Protein AF-A0A1Y3BLY0-F1 (afdb_monomer_lite)

Secondary structure (DSSP, 8-state):
--PPPPHHHHHHHHHHH-PPEEEEEE---TTS-HHHHHHHHHHHHHHTT---EEEE--TT----SS-EEEEGGGT--HHHHHH-TTT---HHHHHHHHHHHHHHTHHHHHHHHTT-SS-EEEEE--S-HHHHHGGGHHHHHHHHHHHTTEEEE-

Foldseek 3Di:
DDPDDDPVRVVVVVVVPQAFAAEEEQAAAPPPCSLVVVLVVCVVCVVVVHDAAEAEPALPDDDGNDDHLYYLCVVPHLVVQCPPPVNVDDSVRSRLVSLVSCVVPVVVVDVSVDDDGHYHYYYRHHNHPCNVPPPCSVVVVQVVVVVVRYDYDD

Structure (mmCIF, N/CA/C/O backbone):
data_AF-A0A1Y3BLY0-F1
#
_entry.id   AF-A0A1Y3BLY0-F1
#
loop_
_atom_site.group_PDB
_atom_site.id
_atom_site.type_symbol
_atom_site.label_atom_id
_atom_site.label_alt_id
_atom_site.label_comp_id
_atom_site.label_asym_id
_atom_site.label_entity_id
_atom_site.label_seq_id
_atom_site.pdbx_PDB_ins_code
_atom_site.Cartn_x
_atom_site.Cartn_y
_atom_site.Cartn_z
_atom_site.occupancy
_atom_site.B_iso_or_equiv
_atom_site.auth_seq_id
_atom_site.auth_comp_id
_atom_site.auth_asym_id
_atom_site.auth_atom_id
_atom_site.pdbx_PDB_model_num
ATOM 1 N N . MET A 1 1 ? -37.089 -17.709 31.292 1.00 43.66 1 MET A N 1
ATOM 2 C CA . MET A 1 1 ? -36.853 -18.448 30.035 1.00 43.66 1 MET A CA 1
ATOM 3 C C . MET A 1 1 ? -36.429 -17.434 28.987 1.00 43.66 1 MET A C 1
ATOM 5 O O . MET A 1 1 ? -37.283 -16.790 28.397 1.00 43.66 1 MET A O 1
ATOM 9 N N . THR A 1 2 ? -35.130 -17.185 28.841 1.00 49.84 2 THR A N 1
ATOM 10 C CA . THR A 1 2 ? -34.603 -16.325 27.773 1.00 49.84 2 THR A CA 1
ATOM 11 C C . THR A 1 2 ? -34.567 -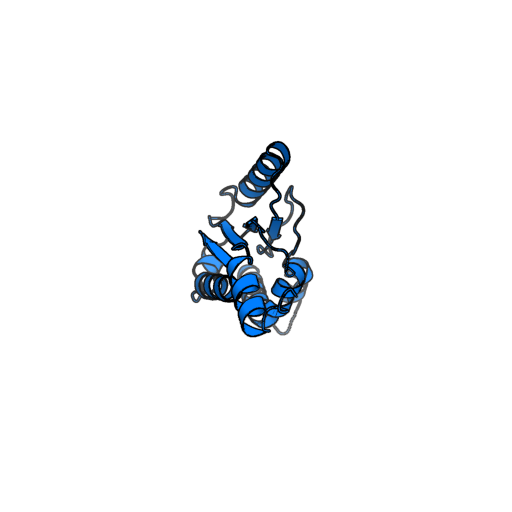17.157 26.497 1.00 49.84 2 THR A C 1
ATOM 13 O O . THR A 1 2 ? -33.847 -18.150 26.428 1.00 49.84 2 THR A O 1
ATOM 16 N N . SER A 1 3 ? -35.406 -16.817 25.519 1.00 67.06 3 SER A N 1
ATOM 17 C CA . SER A 1 3 ? -35.373 -17.458 24.205 1.00 67.06 3 SER A CA 1
ATOM 18 C C . SER A 1 3 ? -34.007 -17.207 23.578 1.00 67.06 3 SER A C 1
ATOM 20 O O . SER A 1 3 ? -33.609 -16.051 23.432 1.00 67.06 3 SER A O 1
ATOM 22 N N . ILE A 1 4 ? -33.294 -18.279 23.232 1.00 67.06 4 ILE A N 1
ATOM 23 C CA . ILE A 1 4 ? -32.038 -18.192 22.488 1.00 67.06 4 ILE A CA 1
ATOM 24 C C . ILE A 1 4 ? -32.348 -17.450 21.179 1.00 67.06 4 ILE A C 1
ATOM 26 O O . ILE A 1 4 ? -33.265 -17.870 20.464 1.00 67.06 4 ILE A O 1
ATOM 30 N N . PRO A 1 5 ? -31.666 -16.331 20.882 1.00 69.00 5 PRO A N 1
ATOM 31 C CA . PRO A 1 5 ? -31.905 -15.601 19.651 1.00 69.00 5 PRO A CA 1
ATOM 32 C C . PRO A 1 5 ? -31.649 -16.508 18.445 1.00 69.00 5 PRO A C 1
ATOM 34 O O . PRO A 1 5 ? -30.677 -17.258 18.391 1.00 69.00 5 PRO A O 1
ATOM 37 N N . ASN A 1 6 ? -32.572 -16.451 17.491 1.00 83.06 6 ASN A N 1
ATOM 38 C CA . ASN A 1 6 ? 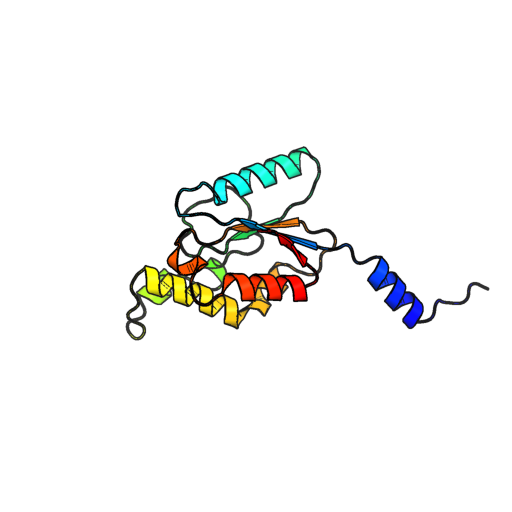-32.496 -17.168 16.228 1.00 83.06 6 ASN A CA 1
ATOM 39 C C . ASN A 1 6 ? -31.190 -16.799 15.490 1.00 83.06 6 ASN A C 1
ATOM 41 O O . ASN A 1 6 ? -30.753 -15.651 15.545 1.00 83.06 6 ASN A O 1
ATOM 45 N N . VAL A 1 7 ? -30.603 -17.757 14.767 1.00 77.44 7 VAL A N 1
ATOM 46 C CA . VAL A 1 7 ? -29.429 -17.594 13.892 1.00 77.44 7 VAL A CA 1
ATOM 47 C C . VAL A 1 7 ? -29.504 -16.331 13.018 1.00 77.44 7 VAL A C 1
ATOM 49 O O . VAL A 1 7 ? -28.524 -15.602 12.928 1.00 77.44 7 VAL A O 1
ATOM 52 N N . TYR A 1 8 ? -30.670 -15.996 12.453 1.00 75.69 8 TYR A N 1
ATOM 53 C CA . TYR A 1 8 ? -30.869 -14.765 11.674 1.00 75.69 8 TYR A CA 1
ATOM 54 C C . TYR A 1 8 ? -30.756 -13.494 12.525 1.00 75.69 8 TYR A C 1
ATOM 56 O O . TYR A 1 8 ? -30.210 -12.492 12.074 1.00 75.69 8 TYR A O 1
ATOM 64 N N . THR A 1 9 ? -31.241 -13.525 13.767 1.00 76.88 9 THR A N 1
ATOM 65 C CA . THR A 1 9 ? -31.107 -12.411 14.716 1.00 76.88 9 THR A CA 1
ATOM 66 C C . THR A 1 9 ? -29.654 -12.235 15.143 1.00 76.88 9 THR A C 1
ATOM 68 O O . THR A 1 9 ? -29.191 -11.102 15.221 1.00 76.88 9 THR A O 1
ATOM 71 N N . LEU A 1 10 ? -28.918 -13.333 15.351 1.00 72.94 10 LEU A N 1
ATOM 72 C CA . LEU A 1 10 ? -27.474 -13.286 15.589 1.00 72.94 10 LEU A CA 1
ATOM 73 C C . LEU A 1 10 ? -26.723 -12.722 14.378 1.00 72.94 10 LEU A C 1
ATOM 75 O O . LEU A 1 10 ? -25.894 -11.844 14.556 1.00 72.94 10 LEU A O 1
ATOM 79 N N . GLN A 1 11 ? -27.041 -13.171 13.161 1.00 68.56 11 GLN A N 1
ATOM 80 C CA . GLN A 1 11 ? -26.422 -12.687 11.922 1.00 68.56 11 GLN A CA 1
ATOM 81 C C . GLN A 1 11 ? -26.640 -11.180 11.728 1.00 68.56 11 GLN A C 1
ATOM 83 O O . GLN A 1 11 ? -25.710 -10.458 11.382 1.00 68.56 11 GLN A O 1
ATOM 88 N N . ILE A 1 12 ? -27.863 -10.698 11.976 1.00 68.69 12 ILE A N 1
ATOM 89 C CA . ILE A 1 12 ? -28.208 -9.274 11.889 1.00 68.69 12 ILE A CA 1
ATOM 90 C C . ILE A 1 12 ? -27.500 -8.478 12.990 1.00 68.69 12 ILE A C 1
ATOM 92 O O . ILE A 1 12 ? -26.991 -7.401 12.705 1.00 68.69 12 ILE A O 1
ATOM 96 N N . LEU A 1 13 ? -27.421 -8.996 14.223 1.00 66.44 13 LEU A N 1
ATOM 97 C CA . LEU A 1 13 ? -26.635 -8.354 15.279 1.00 66.44 13 LEU A CA 1
ATOM 98 C C . LEU A 1 13 ? -25.152 -8.290 14.905 1.00 66.44 13 LEU A C 1
ATOM 100 O O . LEU A 1 13 ? -24.564 -7.228 15.024 1.00 66.44 13 LEU A O 1
ATOM 104 N N . ILE A 1 14 ? -24.562 -9.379 14.411 1.00 65.75 14 ILE A N 1
ATOM 105 C CA . ILE A 1 14 ? -23.164 -9.403 13.962 1.00 65.75 14 ILE A CA 1
ATOM 106 C C . ILE A 1 14 ? -22.956 -8.340 12.877 1.00 65.75 14 ILE A C 1
ATOM 108 O O . ILE A 1 14 ? -22.098 -7.487 13.037 1.00 65.75 14 ILE A O 1
ATOM 112 N N . LEU A 1 15 ? -23.809 -8.282 11.850 1.00 63.28 15 LEU A N 1
ATOM 113 C CA . LEU A 1 15 ? -23.751 -7.239 10.813 1.00 63.28 15 LEU A CA 1
ATOM 114 C C . LEU A 1 15 ? -23.916 -5.806 11.356 1.00 63.28 15 LEU A C 1
ATOM 116 O O . LEU A 1 15 ? -23.361 -4.878 10.778 1.00 63.28 15 LEU A O 1
ATOM 120 N N . LEU A 1 16 ? -24.669 -5.614 12.445 1.00 62.41 16 LEU A N 1
ATOM 121 C CA . LEU A 1 16 ? -24.826 -4.322 13.126 1.00 62.41 16 LEU A CA 1
ATOM 122 C C . LEU A 1 16 ? -23.628 -3.958 14.021 1.00 62.41 16 LEU A C 1
ATOM 124 O O . LEU A 1 16 ? -23.455 -2.780 14.328 1.00 62.41 16 LEU A O 1
ATOM 128 N N . PHE A 1 17 ? -22.838 -4.946 14.451 1.00 63.19 17 PHE A N 1
ATOM 129 C CA . PHE A 1 17 ? -21.661 -4.773 15.306 1.00 63.19 17 PHE A CA 1
ATOM 130 C C . PHE A 1 17 ? -20.333 -4.782 14.540 1.00 63.19 17 PHE A C 1
ATOM 132 O O . PHE A 1 17 ? -19.359 -4.293 15.104 1.00 63.19 17 PHE A O 1
ATOM 139 N N . ILE A 1 18 ? -20.290 -5.248 13.279 1.00 66.19 18 ILE A N 1
ATOM 140 C CA . ILE A 1 18 ? -19.091 -5.136 12.433 1.00 66.19 18 ILE A CA 1
ATOM 141 C C . ILE A 1 18 ? -18.762 -3.653 12.272 1.00 66.19 18 ILE A C 1
ATOM 143 O O . ILE A 1 18 ? -19.419 -2.913 11.528 1.00 66.19 18 ILE A O 1
ATOM 147 N N . MET A 1 19 ? -17.729 -3.213 12.983 1.00 71.06 19 MET A N 1
ATOM 148 C CA . MET A 1 19 ? -17.237 -1.853 12.854 1.00 71.06 19 MET A CA 1
ATOM 149 C C . MET A 1 19 ? -16.588 -1.685 11.475 1.00 71.06 19 MET A C 1
ATOM 151 O O . MET A 1 19 ? -15.809 -2.542 11.048 1.00 71.06 19 MET A O 1
ATOM 155 N N . PRO A 1 20 ? -16.919 -0.608 10.742 1.00 75.12 20 PRO A N 1
ATOM 156 C CA . PRO A 1 20 ? -16.352 -0.378 9.424 1.00 75.12 20 PRO A CA 1
ATOM 157 C C . PRO A 1 20 ? -14.843 -0.172 9.540 1.00 75.12 20 PRO A C 1
ATOM 159 O O . PRO A 1 20 ? -14.386 0.614 10.367 1.00 75.12 20 PRO A O 1
ATOM 162 N N . ARG A 1 21 ? -14.084 -0.842 8.674 1.00 89.88 21 ARG A N 1
ATOM 163 C CA . ARG A 1 21 ? -12.641 -0.618 8.541 1.00 89.88 21 ARG A CA 1
ATOM 164 C C . ARG A 1 21 ? -12.420 0.612 7.661 1.00 89.88 21 ARG A C 1
ATOM 166 O O . ARG A 1 21 ? -13.232 0.893 6.778 1.00 89.88 21 ARG A O 1
ATOM 173 N N . TYR A 1 22 ? -11.342 1.353 7.869 1.00 94.62 22 TYR A N 1
ATOM 174 C CA . TYR A 1 22 ? -10.997 2.530 7.071 1.00 94.62 22 TYR A CA 1
ATOM 175 C C . TYR A 1 22 ? -9.678 2.304 6.349 1.00 94.62 22 TYR A C 1
ATOM 177 O O . TYR A 1 22 ? -8.706 1.842 6.940 1.00 94.62 22 TYR A O 1
ATOM 185 N N . ALA A 1 23 ? -9.653 2.623 5.060 1.00 95.94 23 ALA A N 1
ATOM 186 C CA . ALA A 1 23 ? -8.458 2.549 4.235 1.00 95.94 23 ALA A CA 1
ATOM 187 C C . ALA A 1 23 ? -8.155 3.936 3.680 1.00 95.94 23 ALA A C 1
ATOM 189 O O . ALA A 1 23 ? -9.020 4.547 3.054 1.00 95.94 23 ALA A O 1
ATOM 190 N N . GLN A 1 24 ? -6.936 4.422 3.879 1.00 96.88 24 GLN A N 1
ATOM 191 C CA . GLN A 1 24 ? -6.458 5.655 3.264 1.00 96.88 24 GLN A CA 1
ATOM 192 C C . GLN A 1 24 ? -5.342 5.326 2.276 1.00 96.88 24 GLN A C 1
ATOM 194 O O . GLN A 1 24 ? -4.265 4.875 2.668 1.00 96.88 24 GLN A O 1
ATOM 199 N N . LEU A 1 25 ? -5.603 5.568 0.994 1.00 95.31 25 LEU A N 1
ATOM 200 C CA . LEU A 1 25 ? -4.619 5.439 -0.073 1.00 95.31 25 LEU A CA 1
ATOM 201 C C . LEU A 1 25 ? -3.800 6.727 -0.138 1.00 95.31 25 LEU A C 1
ATOM 203 O O . LEU A 1 25 ? -4.267 7.736 -0.653 1.00 95.31 25 LEU A O 1
ATOM 207 N N . VAL A 1 26 ? -2.577 6.709 0.386 1.00 94.88 26 VAL A N 1
ATOM 208 C CA . VAL A 1 26 ? -1.718 7.897 0.393 1.00 94.88 26 VAL A CA 1
ATOM 209 C C . VAL A 1 26 ? -1.059 8.026 -0.974 1.00 94.88 26 VAL A C 1
ATOM 211 O O . VAL A 1 26 ? -0.119 7.296 -1.288 1.00 94.88 26 VAL A O 1
ATOM 214 N N . VAL A 1 27 ? -1.558 8.951 -1.793 1.00 91.25 27 VAL A N 1
ATOM 215 C CA . VAL A 1 27 ? -1.104 9.170 -3.176 1.00 91.25 27 VAL A CA 1
ATOM 216 C C . VAL A 1 27 ? -0.310 10.466 -3.332 1.00 91.25 27 VAL A C 1
ATOM 218 O O . VAL A 1 27 ? -0.554 11.467 -2.661 1.00 91.25 27 VAL A O 1
ATOM 221 N N . GLY A 1 28 ? 0.657 10.460 -4.247 1.00 89.81 28 GLY A N 1
ATOM 222 C CA . GLY A 1 28 ? 1.503 11.615 -4.540 1.00 89.81 28 GLY A CA 1
ATOM 223 C C . GLY A 1 28 ? 2.782 11.223 -5.284 1.00 89.81 28 GLY A C 1
ATOM 224 O O . GLY A 1 28 ? 3.220 10.073 -5.182 1.00 89.81 28 GLY A O 1
ATOM 225 N N . PRO A 1 29 ? 3.402 12.155 -6.030 1.00 90.19 29 PRO A N 1
ATOM 226 C CA . PRO A 1 29 ? 4.591 11.854 -6.822 1.00 90.19 29 PRO A CA 1
ATOM 227 C C . PRO A 1 29 ? 5.781 11.413 -5.953 1.00 90.19 29 PRO A C 1
ATOM 229 O O . PRO A 1 29 ? 5.801 11.588 -4.729 1.00 90.19 29 PRO A O 1
ATOM 232 N N . ALA A 1 30 ? 6.800 10.827 -6.578 1.00 88.56 30 ALA A N 1
ATOM 233 C CA . ALA A 1 30 ? 8.056 10.499 -5.913 1.00 88.56 30 ALA A CA 1
ATOM 234 C C . ALA A 1 30 ? 8.629 11.739 -5.197 1.00 88.56 30 ALA A C 1
ATOM 236 O O . ALA A 1 30 ? 8.598 12.853 -5.718 1.00 88.56 30 ALA A O 1
ATOM 237 N N . GLY A 1 31 ? 9.098 11.554 -3.961 1.00 89.56 31 GLY A N 1
ATOM 238 C CA . GLY A 1 31 ? 9.615 12.649 -3.132 1.00 89.56 31 GLY A CA 1
ATOM 239 C C . GLY A 1 31 ? 8.560 13.562 -2.488 1.00 89.56 31 GLY A C 1
ATOM 240 O O . GLY A 1 31 ? 8.935 14.453 -1.733 1.00 89.56 31 GLY A O 1
ATOM 241 N N . SER A 1 32 ? 7.254 13.339 -2.692 1.00 93.19 32 SER A N 1
ATOM 242 C CA . SER A 1 32 ? 6.202 14.164 -2.066 1.00 93.19 32 SER A CA 1
ATOM 243 C C . SER A 1 32 ? 6.016 13.933 -0.559 1.00 93.19 32 SER A C 1
ATOM 245 O O . SER A 1 32 ? 5.226 14.632 0.070 1.00 93.19 32 SER A O 1
ATOM 247 N N . GLY A 1 33 ? 6.706 12.943 0.020 1.00 94.06 33 GLY A N 1
ATOM 248 C CA . GLY A 1 33 ? 6.675 12.655 1.457 1.00 94.06 33 GLY A CA 1
ATOM 249 C C . GLY A 1 33 ? 5.582 11.687 1.922 1.00 94.06 33 GLY A C 1
ATOM 250 O O . GLY A 1 33 ? 5.228 11.733 3.094 1.00 94.06 33 GLY A O 1
ATOM 251 N N . LYS A 1 34 ? 5.059 10.805 1.056 1.00 95.12 34 LYS A N 1
ATOM 252 C CA . LYS A 1 34 ? 4.028 9.800 1.409 1.00 95.12 34 LYS A CA 1
ATOM 253 C C . LYS A 1 34 ? 4.416 8.938 2.619 1.00 95.12 34 LYS A C 1
ATOM 255 O O . LYS A 1 34 ? 3.735 8.969 3.640 1.00 95.12 34 LYS A O 1
ATOM 260 N N . SER A 1 35 ? 5.566 8.270 2.553 1.00 95.88 35 SER A N 1
ATOM 261 C CA . SER A 1 35 ? 6.080 7.426 3.639 1.00 95.88 35 SER A CA 1
ATOM 262 C C . SER A 1 35 ? 6.340 8.221 4.925 1.00 95.88 35 SER A C 1
ATOM 264 O O . SER A 1 35 ? 6.081 7.744 6.030 1.00 95.88 35 SER A O 1
ATOM 266 N N . THR A 1 36 ? 6.796 9.473 4.794 1.00 96.19 36 THR A N 1
ATOM 267 C CA . THR A 1 36 ? 6.976 10.400 5.925 1.00 96.19 36 THR A CA 1
ATOM 268 C C . THR A 1 36 ? 5.641 10.771 6.568 1.00 96.19 36 THR A C 1
ATOM 270 O O . THR A 1 36 ? 5.535 10.786 7.793 1.00 96.19 36 THR A O 1
ATOM 273 N N . PHE A 1 37 ? 4.613 11.040 5.760 1.00 97.00 37 PHE A N 1
ATOM 274 C CA . PHE A 1 37 ? 3.256 11.298 6.234 1.00 97.00 37 PHE A CA 1
ATOM 275 C C . PHE A 1 37 ? 2.709 10.096 7.006 1.00 97.00 37 PHE A C 1
ATOM 277 O O . PHE A 1 37 ? 2.209 10.270 8.114 1.00 97.00 37 PHE A O 1
ATOM 284 N N . ILE A 1 38 ? 2.869 8.882 6.472 1.00 97.31 38 ILE A N 1
ATOM 285 C CA . ILE A 1 38 ? 2.419 7.650 7.133 1.00 97.31 38 ILE A CA 1
ATOM 286 C C . ILE A 1 38 ? 3.119 7.463 8.479 1.00 97.31 38 ILE A C 1
ATOM 288 O O . ILE A 1 38 ? 2.446 7.262 9.490 1.00 97.31 38 ILE A O 1
ATOM 292 N N . SER A 1 39 ? 4.446 7.611 8.518 1.00 96.81 39 SER A N 1
ATOM 293 C CA . SER A 1 39 ? 5.226 7.538 9.760 1.00 96.81 39 SER A CA 1
ATOM 294 C C . SER A 1 39 ? 4.718 8.539 10.808 1.00 96.81 39 SER A C 1
ATOM 296 O O . SER A 1 39 ? 4.407 8.156 11.937 1.00 96.81 39 SER A O 1
ATOM 298 N N . ALA A 1 40 ? 4.522 9.805 10.421 1.00 97.19 40 ALA A N 1
ATOM 299 C CA . ALA A 1 40 ? 4.017 10.843 11.318 1.00 97.19 40 ALA A CA 1
ATOM 300 C C . ALA A 1 40 ? 2.584 10.566 11.810 1.00 97.19 40 ALA A C 1
ATOM 302 O O . ALA A 1 40 ? 2.283 10.783 12.987 1.00 97.19 40 ALA A O 1
ATOM 303 N N . MET A 1 41 ? 1.706 10.066 10.935 1.00 96.75 41 MET A N 1
ATOM 304 C CA . MET A 1 41 ? 0.332 9.698 11.287 1.00 96.75 41 MET A CA 1
ATOM 305 C C . MET A 1 41 ? 0.288 8.544 12.283 1.00 96.75 41 MET A C 1
ATOM 307 O O . MET A 1 41 ? -0.457 8.616 13.260 1.00 96.75 41 MET A O 1
ATOM 311 N N . MET A 1 42 ? 1.120 7.520 12.090 1.00 95.12 42 MET A N 1
ATOM 312 C CA . MET A 1 42 ? 1.227 6.410 13.034 1.00 95.12 42 MET A CA 1
ATOM 313 C C . MET A 1 42 ? 1.725 6.873 14.403 1.00 95.12 42 MET A C 1
ATOM 315 O O . MET A 1 42 ? 1.102 6.549 15.413 1.00 95.12 42 MET A O 1
ATOM 319 N N . THR A 1 43 ? 2.781 7.695 14.454 1.00 95.75 43 THR A N 1
ATOM 320 C CA . THR A 1 43 ? 3.266 8.274 15.720 1.00 95.75 43 THR A CA 1
ATOM 321 C C . THR A 1 43 ? 2.182 9.104 16.412 1.00 95.75 43 THR A C 1
ATOM 323 O O . THR A 1 43 ? 2.001 9.021 17.628 1.00 95.75 43 THR A O 1
ATOM 326 N N . HIS A 1 44 ? 1.427 9.899 15.651 1.00 96.25 44 HIS A N 1
ATOM 327 C CA . HIS A 1 44 ? 0.325 10.687 16.196 1.00 96.25 44 HIS A CA 1
ATOM 328 C C . HIS A 1 44 ? -0.804 9.809 16.757 1.00 96.25 44 HIS A C 1
ATOM 330 O O . HIS A 1 44 ? -1.356 10.111 17.821 1.00 96.25 44 HIS A O 1
ATOM 336 N N . ALA A 1 45 ? -1.151 8.727 16.061 1.00 93.75 45 ALA A N 1
ATOM 337 C CA . ALA A 1 45 ? -2.172 7.788 16.503 1.00 93.75 45 ALA A CA 1
ATOM 338 C C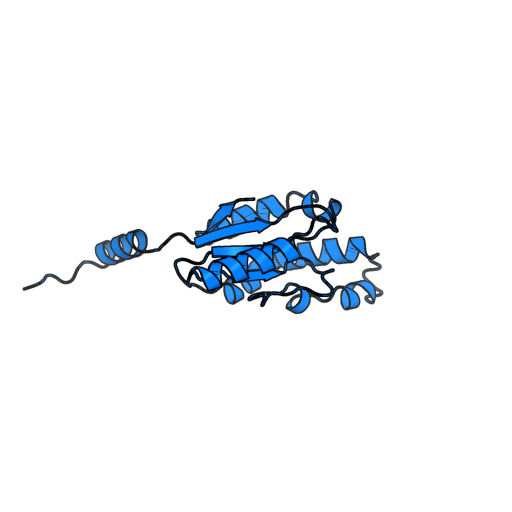 . ALA A 1 45 ? -1.760 7.061 17.781 1.00 93.75 45 ALA A C 1
ATOM 340 O O . ALA A 1 45 ? -2.542 7.041 18.732 1.00 93.75 45 ALA A O 1
ATOM 341 N N . GLU A 1 46 ? -0.516 6.587 17.851 1.00 93.00 46 GLU A N 1
ATOM 342 C CA . GLU A 1 46 ? 0.045 5.964 19.050 1.00 93.00 46 GLU A CA 1
ATOM 343 C C . GLU A 1 46 ? -0.011 6.921 20.249 1.00 93.00 46 GLU A C 1
ATOM 345 O O . GLU A 1 46 ? -0.561 6.578 21.300 1.00 93.00 46 GLU A O 1
ATOM 350 N N . ALA A 1 47 ? 0.442 8.169 20.074 1.00 96.06 47 ALA A N 1
ATOM 351 C CA . ALA A 1 47 ? 0.351 9.206 21.106 1.00 96.06 47 ALA A CA 1
ATOM 352 C C . ALA A 1 47 ? -1.103 9.497 21.535 1.00 96.06 47 ALA A C 1
ATOM 354 O O . ALA A 1 47 ? -1.364 9.842 22.690 1.00 96.06 47 ALA A O 1
ATOM 355 N N . SER A 1 48 ? -2.057 9.320 20.618 1.00 95.00 48 SER A N 1
ATOM 356 C CA . SER A 1 48 ? -3.497 9.484 20.851 1.00 95.00 48 SER A CA 1
ATOM 357 C C . SER A 1 48 ? -4.195 8.208 21.339 1.00 95.00 48 SER A C 1
ATOM 359 O O . SER A 1 48 ? -5.420 8.215 21.481 1.00 95.00 48 SER A O 1
ATOM 361 N N . LYS A 1 49 ? -3.450 7.123 21.601 1.00 92.38 49 LYS A N 1
ATOM 362 C CA . LYS A 1 49 ? -3.972 5.794 21.974 1.00 92.38 49 LYS A CA 1
ATOM 363 C C . LYS A 1 49 ? -4.959 5.220 20.950 1.00 92.38 49 LYS A C 1
ATOM 365 O O . LYS A 1 49 ? -5.946 4.585 21.321 1.00 92.38 49 LYS A O 1
ATOM 370 N N . ARG A 1 50 ? -4.705 5.474 19.668 1.00 90.31 50 ARG A N 1
ATOM 371 C CA . ARG A 1 50 ? -5.425 4.892 18.534 1.00 90.31 50 ARG A CA 1
ATOM 372 C C . ARG A 1 50 ? -4.506 3.932 17.800 1.00 90.31 50 ARG A C 1
ATOM 374 O O . ARG A 1 50 ? -3.337 4.240 17.583 1.00 90.31 50 ARG A O 1
ATOM 381 N N . THR A 1 51 ? -5.053 2.801 17.389 1.00 88.38 51 THR A N 1
ATOM 382 C CA . THR A 1 51 ? -4.327 1.843 16.561 1.00 88.38 51 THR A CA 1
ATOM 383 C C . THR A 1 51 ? -4.488 2.228 15.096 1.00 88.38 51 THR A C 1
ATOM 385 O O . THR A 1 51 ? -5.597 2.473 14.629 1.00 88.38 51 THR A O 1
ATOM 388 N N . MET A 1 52 ? -3.371 2.300 14.380 1.00 93.94 52 MET A N 1
ATOM 389 C CA . MET A 1 52 ? -3.336 2.410 12.926 1.00 93.94 52 MET A CA 1
ATOM 390 C C . MET A 1 52 ? -2.333 1.397 12.394 1.00 93.94 52 MET A C 1
ATOM 392 O O . MET A 1 52 ? -1.346 1.080 13.062 1.00 93.94 52 MET A O 1
ATOM 396 N N . TYR A 1 53 ? -2.568 0.939 11.175 1.00 95.31 53 TYR A N 1
ATOM 397 C CA . TYR A 1 53 ? -1.690 0.017 10.474 1.00 95.31 53 TYR A CA 1
ATOM 398 C C . TYR A 1 53 ? -1.169 0.664 9.200 1.00 95.31 53 TYR A C 1
ATOM 400 O O . TYR A 1 53 ? -1.842 1.507 8.610 1.00 95.31 53 TYR A O 1
ATOM 408 N N . ALA A 1 54 ? 0.018 0.254 8.766 1.00 96.44 54 ALA A N 1
ATOM 409 C CA . ALA A 1 54 ? 0.585 0.667 7.494 1.00 96.44 54 ALA A CA 1
ATOM 410 C C . ALA A 1 54 ? 0.794 -0.541 6.583 1.00 96.44 54 ALA A C 1
ATOM 412 O O . ALA A 1 54 ? 1.175 -1.618 7.039 1.00 96.44 54 ALA A O 1
ATOM 413 N N . VAL A 1 55 ? 0.571 -0.343 5.292 1.00 96.88 55 VAL A N 1
ATOM 414 C CA . VAL A 1 55 ? 0.872 -1.295 4.226 1.00 96.88 55 VAL A CA 1
ATOM 415 C C . VAL A 1 55 ? 1.775 -0.592 3.224 1.00 96.88 55 VAL A C 1
ATOM 417 O O . VAL A 1 55 ? 1.420 0.483 2.739 1.00 96.88 55 VAL A O 1
ATOM 420 N N . ASN A 1 56 ? 2.918 -1.196 2.902 1.00 96.31 56 ASN A N 1
ATOM 421 C CA . ASN A 1 56 ? 3.774 -0.724 1.820 1.00 96.31 56 ASN A CA 1
ATOM 422 C C . ASN A 1 56 ? 3.353 -1.388 0.504 1.00 96.31 56 ASN A C 1
ATOM 424 O O . ASN A 1 56 ? 3.475 -2.606 0.355 1.00 96.31 56 ASN A O 1
ATOM 428 N N . LEU A 1 57 ? 2.883 -0.583 -0.450 1.00 94.44 57 LEU A N 1
ATOM 429 C CA . LEU A 1 57 ? 2.611 -1.008 -1.824 1.00 94.44 57 LEU A CA 1
ATOM 430 C C . LEU A 1 57 ? 3.632 -0.455 -2.820 1.00 94.44 57 LEU A C 1
ATOM 432 O O . LEU A 1 57 ? 3.451 -0.680 -4.010 1.00 94.44 57 LEU A O 1
ATOM 436 N N . ASP A 1 58 ? 4.666 0.271 -2.382 1.00 92.31 58 ASP A N 1
ATOM 437 C CA . ASP A 1 58 ? 5.728 0.752 -3.266 1.00 92.31 58 ASP A CA 1
ATOM 438 C C . ASP A 1 58 ? 6.848 -0.300 -3.366 1.00 92.31 58 ASP A C 1
ATOM 440 O O . ASP A 1 58 ? 7.610 -0.491 -2.408 1.00 92.31 58 ASP A O 1
ATOM 444 N N . PRO A 1 59 ? 6.973 -1.002 -4.508 1.00 90.19 59 PRO A N 1
ATOM 445 C CA . PRO A 1 59 ? 8.002 -2.017 -4.681 1.00 90.19 59 PRO A CA 1
ATOM 446 C C . PRO A 1 59 ? 9.406 -1.409 -4.844 1.00 90.19 59 PRO A C 1
ATOM 448 O O . PRO A 1 59 ? 10.387 -2.123 -4.672 1.00 90.19 59 PRO A O 1
ATOM 451 N N . ALA A 1 60 ? 9.519 -0.100 -5.109 1.00 89.12 60 ALA A N 1
ATOM 452 C CA . ALA A 1 60 ? 10.789 0.630 -5.154 1.00 89.12 60 ALA A CA 1
ATOM 453 C C . ALA A 1 60 ? 11.154 1.300 -3.816 1.00 89.12 60 ALA A C 1
ATOM 455 O O . ALA A 1 60 ? 12.112 2.074 -3.755 1.00 89.12 60 ALA A O 1
ATOM 456 N N . ALA A 1 61 ? 10.395 1.060 -2.742 1.00 88.56 61 ALA A N 1
ATOM 457 C CA . ALA A 1 61 ? 10.709 1.633 -1.442 1.00 88.56 61 ALA A CA 1
ATOM 458 C C . ALA A 1 61 ? 12.054 1.099 -0.919 1.00 88.56 61 ALA A C 1
ATOM 460 O O . ALA A 1 61 ? 12.227 -0.107 -0.751 1.00 88.56 61 ALA A O 1
ATOM 461 N N . GLU A 1 62 ? 12.989 1.997 -0.601 1.00 81.00 62 GLU A N 1
ATOM 462 C CA . GLU A 1 62 ? 14.280 1.626 -0.005 1.00 81.00 62 GLU A CA 1
ATOM 463 C C . GLU A 1 62 ? 14.185 1.567 1.527 1.00 81.00 62 GLU A C 1
ATOM 465 O O . GLU A 1 62 ? 14.390 0.517 2.139 1.00 81.00 62 GLU A O 1
ATOM 470 N N . VAL A 1 63 ? 13.836 2.696 2.158 1.00 83.19 63 VAL A N 1
ATOM 471 C CA . VAL A 1 63 ? 13.790 2.854 3.620 1.00 83.19 63 VAL A CA 1
ATOM 472 C C . VAL A 1 63 ? 12.586 3.701 4.027 1.00 83.19 63 VAL A C 1
ATOM 474 O O . VAL A 1 63 ? 12.378 4.795 3.504 1.00 83.19 63 VAL A O 1
ATOM 477 N N . PHE A 1 64 ? 11.831 3.229 5.018 1.00 88.31 64 PHE A N 1
ATOM 478 C CA . PHE A 1 64 ? 10.759 3.984 5.664 1.00 88.31 64 PHE A CA 1
ATOM 479 C C . PHE A 1 64 ? 10.703 3.699 7.170 1.00 88.31 64 PHE A C 1
ATOM 481 O O . PHE A 1 64 ? 11.143 2.656 7.644 1.00 88.31 64 PHE A O 1
ATOM 488 N N . ASN A 1 65 ? 10.160 4.655 7.931 1.00 90.81 65 ASN A N 1
ATOM 489 C CA . ASN A 1 65 ? 10.154 4.642 9.398 1.00 90.81 65 ASN A CA 1
ATOM 490 C C . ASN A 1 65 ? 8.771 4.280 9.958 1.00 90.81 65 ASN A C 1
ATOM 492 O O . ASN A 1 65 ? 8.182 5.035 10.736 1.00 90.81 65 ASN A O 1
ATOM 496 N N . TYR A 1 66 ? 8.226 3.150 9.524 1.00 92.94 66 TYR A N 1
ATOM 497 C CA . TYR A 1 66 ? 6.994 2.577 10.061 1.00 92.94 66 TYR A CA 1
ATOM 498 C C . TYR A 1 66 ? 7.038 1.051 9.959 1.00 92.94 66 TYR A C 1
ATOM 500 O O . TYR A 1 66 ? 7.745 0.504 9.115 1.00 92.94 66 TYR A O 1
ATOM 508 N N . ASN A 1 67 ? 6.286 0.360 10.817 1.00 92.50 67 ASN A N 1
ATOM 509 C CA . ASN A 1 67 ? 6.148 -1.091 10.734 1.00 92.50 67 ASN A CA 1
ATOM 510 C C . ASN A 1 67 ? 4.982 -1.440 9.805 1.00 92.50 67 ASN A C 1
ATOM 512 O O . ASN A 1 67 ? 3.826 -1.177 10.144 1.00 92.50 67 ASN A O 1
ATOM 516 N N . ALA A 1 68 ? 5.291 -1.998 8.637 1.00 95.00 68 ALA A N 1
ATOM 517 C CA . ALA A 1 68 ? 4.279 -2.422 7.683 1.00 95.00 68 ALA A CA 1
ATOM 518 C C . ALA A 1 68 ? 3.719 -3.798 8.079 1.00 95.00 68 ALA A C 1
ATOM 520 O O . ALA A 1 68 ? 4.481 -4.728 8.326 1.00 9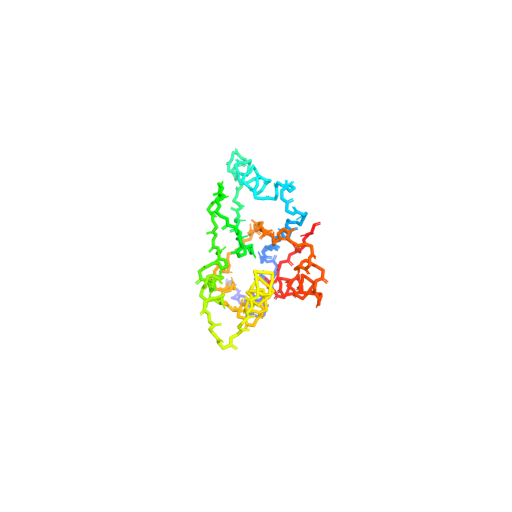5.00 68 ALA A O 1
ATOM 521 N N . ILE A 1 69 ? 2.392 -3.946 8.122 1.00 95.19 69 ILE A N 1
ATOM 522 C CA . ILE A 1 69 ? 1.750 -5.262 8.319 1.00 95.19 69 ILE A CA 1
ATOM 523 C C . ILE A 1 69 ? 1.769 -6.109 7.042 1.00 95.19 69 ILE A C 1
ATOM 525 O O . ILE A 1 69 ? 1.677 -7.333 7.101 1.00 95.19 69 ILE A O 1
ATOM 529 N N . ALA A 1 70 ? 1.900 -5.449 5.893 1.00 95.50 70 ALA A N 1
ATOM 530 C CA . ALA A 1 70 ? 2.126 -6.061 4.599 1.00 95.50 70 ALA A CA 1
ATOM 531 C C . ALA A 1 70 ? 3.103 -5.185 3.816 1.00 95.50 70 ALA A C 1
ATOM 533 O O . ALA A 1 70 ? 2.930 -3.965 3.750 1.00 95.50 70 ALA A O 1
ATOM 534 N N . ASP A 1 71 ? 4.107 -5.815 3.223 1.00 96.19 71 ASP A N 1
ATOM 535 C CA . ASP A 1 71 ? 5.084 -5.166 2.362 1.00 96.19 71 ASP A CA 1
ATOM 536 C C . ASP A 1 71 ? 5.122 -5.917 1.032 1.00 96.19 71 ASP A C 1
ATOM 538 O O . ASP A 1 71 ? 5.422 -7.110 1.004 1.00 96.19 71 ASP A O 1
ATOM 542 N N . ILE A 1 72 ? 4.777 -5.238 -0.066 1.00 94.62 72 ILE A N 1
ATOM 543 C CA . ILE A 1 72 ? 4.739 -5.837 -1.411 1.00 94.62 72 ILE A CA 1
ATOM 544 C C . ILE A 1 72 ? 6.070 -6.496 -1.795 1.00 94.62 72 ILE A C 1
ATOM 546 O O . ILE A 1 72 ? 6.071 -7.472 -2.542 1.00 94.62 72 ILE A O 1
ATOM 550 N N . ARG A 1 73 ? 7.189 -6.026 -1.232 1.00 93.06 73 ARG A N 1
ATOM 551 C CA . ARG A 1 73 ? 8.521 -6.599 -1.463 1.00 93.06 73 ARG A CA 1
ATOM 552 C C . ARG A 1 73 ? 8.643 -8.035 -0.940 1.00 93.06 73 ARG A C 1
ATOM 554 O O . ARG A 1 73 ? 9.500 -8.762 -1.409 1.00 93.06 73 ARG A O 1
ATOM 561 N N . GLU A 1 74 ? 7.790 -8.464 -0.005 1.00 93.50 74 GLU A N 1
ATOM 562 C CA . GLU A 1 74 ? 7.708 -9.866 0.443 1.00 93.50 74 GLU A CA 1
ATOM 563 C C . GLU A 1 74 ? 6.941 -10.762 -0.541 1.00 93.50 74 GLU A C 1
ATOM 565 O O . GLU A 1 74 ? 7.098 -11.982 -0.519 1.00 93.50 74 GLU A O 1
ATOM 570 N N . LEU A 1 75 ? 6.063 -10.170 -1.356 1.00 93.00 75 LEU A N 1
ATOM 571 C CA . LEU A 1 75 ? 5.289 -10.881 -2.371 1.00 93.00 75 LEU A CA 1
ATOM 572 C C . LEU A 1 75 ? 6.079 -10.998 -3.678 1.00 93.00 75 LEU A C 1
ATOM 574 O O . LEU A 1 75 ? 5.998 -12.024 -4.353 1.00 93.00 75 LEU A O 1
ATOM 578 N N . ILE A 1 76 ? 6.801 -9.938 -4.046 1.00 88.94 76 ILE A N 1
ATOM 579 C CA . ILE A 1 76 ? 7.567 -9.868 -5.284 1.00 88.94 76 ILE A CA 1
ATOM 580 C C . ILE A 1 76 ? 8.775 -8.931 -5.153 1.00 88.94 76 ILE A C 1
ATOM 582 O O . ILE A 1 76 ? 8.638 -7.765 -4.782 1.00 88.94 76 ILE A O 1
ATOM 586 N N . HIS A 1 77 ? 9.960 -9.441 -5.493 1.00 83.12 77 HIS A N 1
ATOM 587 C CA . HIS A 1 77 ? 11.203 -8.672 -5.524 1.00 83.12 77 HIS A CA 1
ATOM 588 C C . HIS A 1 77 ? 11.442 -8.107 -6.928 1.00 83.12 77 HIS A C 1
ATOM 590 O O . HIS A 1 77 ? 11.437 -8.840 -7.917 1.00 83.12 77 HIS A O 1
ATOM 596 N N . VAL A 1 78 ? 11.636 -6.790 -7.028 1.00 76.44 78 VAL A N 1
ATOM 597 C CA . VAL A 1 78 ? 11.825 -6.091 -8.314 1.00 76.44 78 VAL A CA 1
ATOM 598 C C . VAL A 1 78 ? 13.130 -6.506 -8.979 1.00 76.44 78 VAL A C 1
ATOM 600 O O . VAL A 1 78 ? 13.184 -6.631 -10.201 1.00 76.44 78 VAL A O 1
ATOM 603 N N . GLU A 1 79 ? 14.158 -6.762 -8.177 1.00 75.31 79 GLU A N 1
ATOM 604 C CA . GLU A 1 79 ? 15.464 -7.226 -8.631 1.00 75.31 79 GLU A CA 1
ATOM 605 C C . GLU A 1 79 ? 15.348 -8.566 -9.369 1.00 75.31 79 GLU A C 1
ATOM 607 O O . GLU A 1 79 ? 15.872 -8.696 -10.473 1.00 75.31 79 GLU A O 1
ATOM 612 N N . ASP A 1 80 ? 14.568 -9.510 -8.832 1.00 78.88 80 ASP A N 1
ATOM 613 C CA . ASP A 1 80 ? 14.349 -10.821 -9.454 1.00 78.88 80 ASP A CA 1
ATOM 614 C C . ASP A 1 80 ? 13.644 -10.696 -10.817 1.00 78.88 80 ASP A C 1
ATOM 616 O O . ASP A 1 80 ? 13.963 -11.427 -11.753 1.00 78.88 80 ASP A O 1
ATOM 620 N N . ILE A 1 81 ? 12.717 -9.739 -10.957 1.00 77.19 81 ILE A N 1
ATOM 621 C CA . ILE A 1 81 ? 12.027 -9.454 -12.228 1.00 77.19 81 ILE A CA 1
ATOM 622 C C . ILE A 1 81 ? 12.990 -8.849 -13.256 1.00 77.19 81 ILE A C 1
ATOM 624 O O . ILE A 1 81 ? 12.907 -9.152 -14.447 1.00 77.19 81 ILE A O 1
ATOM 628 N N . MET A 1 82 ? 13.868 -7.947 -12.816 1.00 74.50 82 MET A N 1
ATOM 629 C CA . MET A 1 82 ? 14.820 -7.260 -13.693 1.00 74.50 82 MET A CA 1
ATOM 630 C C . MET A 1 82 ? 15.946 -8.184 -14.168 1.00 74.50 82 MET A C 1
ATOM 632 O O . MET A 1 82 ? 16.431 -8.021 -15.289 1.00 74.50 82 MET A O 1
ATOM 636 N N . ASP A 1 83 ? 16.340 -9.151 -13.341 1.00 76.44 83 ASP A N 1
ATOM 637 C CA . ASP A 1 83 ? 17.369 -10.142 -13.666 1.00 76.44 83 ASP A CA 1
ATOM 638 C C . ASP A 1 83 ? 16.829 -11.319 -14.504 1.00 76.44 83 ASP A C 1
ATOM 640 O O . ASP A 1 83 ? 17.613 -12.110 -15.053 1.00 76.44 83 ASP A O 1
ATOM 644 N N . ASP A 1 84 ? 15.504 -11.422 -14.659 1.00 77.75 84 ASP A N 1
ATOM 645 C CA . ASP A 1 84 ? 14.859 -12.407 -15.521 1.00 77.75 84 ASP A CA 1
ATOM 646 C C . ASP A 1 84 ? 15.097 -12.083 -17.009 1.00 77.75 84 ASP A C 1
ATOM 648 O O . ASP A 1 84 ? 14.543 -11.152 -17.610 1.00 77.75 84 ASP A O 1
ATOM 652 N N . LYS A 1 85 ? 15.940 -12.916 -17.624 1.00 71.00 85 LYS A N 1
ATOM 653 C CA . LYS A 1 85 ? 16.361 -12.798 -19.026 1.00 71.00 85 LYS A CA 1
ATOM 654 C C . LYS A 1 85 ? 15.228 -13.030 -20.023 1.00 71.00 85 LYS A C 1
ATOM 656 O O . LYS A 1 85 ? 15.362 -12.604 -21.174 1.00 71.00 85 LYS A O 1
ATOM 661 N N . ASP A 1 86 ? 14.152 -13.693 -19.607 1.00 74.38 86 ASP A N 1
ATOM 662 C CA . ASP A 1 86 ? 12.994 -13.968 -20.455 1.00 74.38 86 ASP A CA 1
ATOM 663 C C . ASP A 1 86 ? 12.011 -12.785 -20.463 1.00 74.38 86 ASP A C 1
ATOM 665 O O . ASP A 1 86 ? 11.323 -12.563 -21.463 1.00 74.38 86 ASP A O 1
ATOM 669 N N . LEU A 1 87 ? 11.983 -11.982 -19.392 1.00 73.81 87 LEU A N 1
ATOM 670 C CA . LEU A 1 87 ? 11.072 -10.842 -19.244 1.00 73.81 87 LEU A CA 1
ATOM 671 C C . LEU A 1 87 ? 11.627 -9.527 -19.824 1.00 73.81 87 LEU A C 1
ATOM 673 O O . LEU A 1 87 ? 10.852 -8.726 -20.349 1.00 73.81 87 LEU A O 1
ATOM 677 N N . ASN A 1 88 ? 12.951 -9.305 -19.789 1.00 71.62 88 ASN A N 1
ATOM 678 C CA . ASN A 1 88 ? 13.622 -8.105 -20.334 1.00 71.62 88 ASN A CA 1
ATOM 679 C C . ASN A 1 88 ? 12.964 -6.766 -19.922 1.00 71.62 88 ASN A C 1
ATOM 681 O O . ASN A 1 88 ? 12.888 -5.817 -20.714 1.00 71.62 88 ASN A O 1
ATOM 685 N N . PHE A 1 89 ? 12.473 -6.665 -18.685 1.00 79.88 89 PHE A N 1
ATOM 686 C CA . PHE A 1 89 ? 11.874 -5.427 -18.198 1.00 79.88 89 PHE A CA 1
ATOM 687 C C . PHE A 1 89 ? 12.944 -4.405 -17.794 1.00 79.88 89 PHE A C 1
ATOM 689 O O . PHE A 1 89 ? 13.898 -4.706 -17.085 1.00 79.88 89 PHE A O 1
ATOM 696 N N . GLY A 1 90 ? 12.754 -3.149 -18.209 1.00 81.50 90 GLY A N 1
ATOM 697 C CA . GLY A 1 90 ? 13.459 -2.019 -17.599 1.00 81.50 90 GLY A CA 1
ATOM 698 C C . GLY A 1 90 ? 12.887 -1.679 -16.212 1.00 81.50 90 GLY A C 1
ATOM 699 O O . GLY A 1 90 ? 11.812 -2.176 -15.869 1.00 81.50 90 GLY A O 1
ATOM 700 N N . PRO A 1 91 ? 13.518 -0.765 -15.447 1.00 79.56 91 PRO A N 1
ATOM 701 C CA . PRO A 1 91 ? 13.126 -0.459 -14.067 1.00 79.56 91 PRO A CA 1
ATOM 702 C C . PRO A 1 91 ? 11.633 -0.147 -13.906 1.00 79.56 91 PRO A C 1
ATOM 704 O O . PRO A 1 91 ? 10.953 -0.763 -13.098 1.00 79.56 91 PRO A O 1
ATOM 707 N N . ASN A 1 92 ? 11.071 0.725 -14.750 1.00 82.56 92 ASN A N 1
ATOM 708 C CA . ASN A 1 92 ? 9.644 1.061 -14.682 1.00 82.56 92 ASN A CA 1
ATOM 709 C C . ASN A 1 92 ? 8.727 -0.105 -15.088 1.00 82.56 92 ASN A C 1
ATOM 711 O O . ASN A 1 92 ? 7.626 -0.223 -14.557 1.00 82.56 92 ASN A O 1
ATOM 715 N N . GLY A 1 93 ? 9.168 -0.964 -16.013 1.00 84.62 93 GLY A N 1
ATOM 716 C CA . GLY A 1 93 ? 8.408 -2.145 -16.431 1.00 84.62 93 GLY A CA 1
ATOM 717 C C . GLY A 1 93 ? 8.300 -3.174 -15.308 1.00 84.62 93 GLY A C 1
ATOM 718 O O . GLY A 1 93 ? 7.220 -3.710 -15.076 1.00 84.62 93 GLY A O 1
ATOM 719 N N . ALA A 1 94 ? 9.383 -3.365 -14.551 1.00 86.88 94 ALA A N 1
ATOM 720 C CA . ALA A 1 94 ? 9.394 -4.249 -13.393 1.00 86.88 94 ALA A CA 1
ATOM 721 C C . ALA A 1 94 ? 8.452 -3.749 -12.280 1.00 86.88 94 ALA A C 1
ATOM 723 O O . ALA A 1 94 ? 7.734 -4.547 -11.681 1.00 86.88 94 ALA A O 1
ATOM 724 N N . LEU A 1 95 ? 8.362 -2.430 -12.061 1.00 87.19 95 LEU A N 1
ATOM 725 C CA . LEU A 1 95 ? 7.404 -1.858 -11.105 1.00 87.19 95 LEU A CA 1
ATOM 726 C C . LEU A 1 95 ? 5.945 -2.044 -11.548 1.00 87.19 95 LEU A C 1
ATOM 728 O O . LEU A 1 95 ? 5.088 -2.345 -10.718 1.00 87.19 95 LEU A O 1
ATOM 732 N N . VAL A 1 96 ? 5.648 -1.883 -12.846 1.00 86.69 96 VAL A N 1
ATOM 733 C CA . VAL A 1 96 ? 4.296 -2.136 -13.384 1.00 86.69 96 VAL A CA 1
ATOM 734 C C . VAL A 1 96 ? 3.929 -3.602 -13.181 1.00 86.69 96 VAL A C 1
ATOM 736 O O . VAL A 1 96 ? 2.857 -3.895 -12.655 1.00 86.69 96 VAL A O 1
ATOM 739 N N . PHE A 1 97 ? 4.843 -4.509 -13.523 1.00 87.94 97 PHE A N 1
ATOM 740 C CA . PHE A 1 97 ? 4.650 -5.941 -13.339 1.00 87.94 97 PHE A CA 1
ATOM 741 C C . PHE A 1 97 ? 4.431 -6.310 -11.866 1.00 87.94 97 PHE A C 1
ATOM 743 O O . PHE A 1 97 ? 3.526 -7.082 -11.564 1.00 87.94 97 PHE A O 1
ATOM 750 N N . ALA A 1 98 ? 5.184 -5.718 -10.933 1.00 90.06 98 ALA A N 1
ATOM 751 C CA . ALA A 1 98 ? 4.984 -5.934 -9.500 1.00 90.06 98 ALA A CA 1
ATOM 752 C C . ALA A 1 98 ? 3.563 -5.553 -9.047 1.00 90.06 98 ALA A C 1
ATOM 754 O O . ALA A 1 98 ? 2.926 -6.295 -8.297 1.00 90.06 98 ALA A O 1
ATOM 755 N N . MET A 1 99 ? 3.025 -4.440 -9.559 1.00 90.12 99 MET A N 1
ATOM 756 C CA . MET A 1 99 ? 1.648 -4.032 -9.272 1.00 90.12 99 MET A CA 1
ATOM 757 C C . MET A 1 99 ? 0.615 -4.971 -9.902 1.00 90.12 99 MET A C 1
ATOM 759 O O . MET A 1 99 ? -0.377 -5.307 -9.256 1.00 90.12 99 MET A O 1
ATOM 763 N N . GLU A 1 100 ? 0.830 -5.434 -11.133 1.00 89.50 100 GLU A N 1
ATOM 764 C CA . GLU A 1 100 ? -0.041 -6.435 -11.764 1.00 89.50 100 GLU A CA 1
ATOM 765 C C . GLU A 1 100 ? -0.015 -7.768 -11.008 1.00 89.50 100 GLU A C 1
ATOM 767 O O . GLU A 1 100 ? -1.059 -8.387 -10.791 1.00 89.50 100 GLU A O 1
ATOM 772 N N . TYR A 1 101 ? 1.162 -8.187 -10.546 1.00 92.38 101 TYR A N 1
ATOM 773 C CA . TYR A 1 101 ? 1.328 -9.390 -9.744 1.00 92.38 101 TYR A CA 1
ATOM 774 C C . TYR A 1 101 ? 0.589 -9.278 -8.410 1.00 92.38 101 TYR A C 1
ATOM 776 O O . TYR A 1 101 ? -0.140 -10.201 -8.047 1.00 92.38 101 TYR A O 1
ATOM 784 N N . LEU A 1 102 ? 0.678 -8.133 -7.721 1.00 93.19 102 LEU A N 1
ATOM 785 C CA . LEU A 1 102 ? -0.140 -7.861 -6.536 1.00 93.19 102 LEU A CA 1
ATOM 786 C C . LEU A 1 102 ? -1.637 -7.981 -6.851 1.00 93.19 102 LEU A C 1
ATOM 788 O O . LEU A 1 102 ? -2.361 -8.650 -6.117 1.00 93.19 102 LEU A O 1
ATOM 792 N N . MET A 1 103 ? -2.104 -7.372 -7.945 1.00 91.88 103 MET A N 1
ATOM 793 C CA . MET A 1 103 ? -3.521 -7.410 -8.326 1.00 91.88 103 MET A CA 1
ATOM 794 C C . MET A 1 103 ? -4.027 -8.825 -8.634 1.00 91.88 103 MET A C 1
ATOM 796 O O . MET A 1 103 ? -5.194 -9.123 -8.376 1.00 91.88 103 MET A O 1
ATOM 800 N N . ASN A 1 104 ? -3.161 -9.706 -9.138 1.00 93.81 104 ASN A N 1
ATOM 801 C CA . ASN A 1 104 ? -3.479 -11.117 -9.369 1.00 93.81 104 ASN A CA 1
ATOM 802 C C . ASN A 1 104 ? -3.405 -11.979 -8.098 1.00 93.81 104 ASN A C 1
ATOM 804 O O . ASN A 1 104 ? -3.920 -13.093 -8.096 1.00 93.81 104 ASN A O 1
ATOM 808 N N . ASN A 1 105 ? -2.802 -11.471 -7.019 1.00 95.12 105 ASN A N 1
ATOM 809 C CA . ASN A 1 105 ? -2.566 -12.196 -5.768 1.00 95.12 105 ASN A CA 1
ATOM 810 C C . ASN A 1 105 ? -3.143 -11.453 -4.551 1.00 95.12 105 ASN A C 1
ATOM 812 O O . ASN A 1 105 ? -2.598 -11.517 -3.453 1.00 95.12 105 ASN A O 1
ATOM 816 N N . LEU A 1 106 ? -4.262 -10.743 -4.714 1.00 95.06 106 LEU A N 1
ATOM 817 C CA . LEU A 1 106 ? -4.845 -9.924 -3.644 1.00 95.06 106 LEU A CA 1
ATOM 818 C C . LEU A 1 106 ? -5.292 -10.723 -2.403 1.00 95.06 106 LEU A C 1
ATOM 820 O O . LEU A 1 106 ? -5.438 -10.141 -1.326 1.00 95.06 106 LEU A O 1
ATOM 824 N N . GLU A 1 107 ? -5.470 -12.041 -2.522 1.00 94.44 107 GLU A N 1
ATOM 825 C CA . GLU A 1 107 ? -5.719 -12.936 -1.384 1.00 94.44 107 GLU A CA 1
ATOM 826 C C . GLU A 1 107 ? -4.585 -12.866 -0.351 1.00 94.44 107 GLU A C 1
ATOM 828 O O . GLU A 1 107 ? -4.867 -12.739 0.839 1.00 94.44 107 GLU A O 1
ATOM 833 N N . TRP A 1 108 ? -3.323 -12.783 -0.797 1.00 95.69 108 TRP A N 1
ATOM 834 C CA . TRP A 1 108 ? -2.165 -12.560 0.079 1.00 95.69 108 TRP A CA 1
ATOM 835 C C . TRP A 1 108 ? -2.334 -11.298 0.932 1.00 95.69 108 TRP A C 1
ATOM 837 O O . TRP A 1 108 ? -2.070 -11.305 2.135 1.00 95.69 108 TRP A O 1
ATOM 847 N N . LEU A 1 109 ? -2.828 -10.210 0.332 1.00 95.19 109 LEU A N 1
ATOM 848 C CA . LEU A 1 109 ? -3.063 -8.970 1.064 1.00 95.19 109 LEU A CA 1
ATOM 849 C C . LEU A 1 109 ? -4.206 -9.134 2.072 1.00 95.19 109 LEU A C 1
ATOM 851 O O . LEU A 1 109 ? -4.102 -8.634 3.188 1.00 95.19 109 LEU A O 1
ATOM 855 N N . THR A 1 110 ? -5.277 -9.846 1.717 1.00 94.31 110 THR A N 1
ATOM 856 C CA . THR A 1 110 ? -6.382 -10.133 2.649 1.00 94.31 110 THR A CA 1
ATOM 857 C C . THR A 1 110 ? -5.914 -10.929 3.854 1.00 94.31 110 THR A C 1
ATOM 859 O O . THR A 1 110 ? -6.285 -10.598 4.980 1.00 94.31 110 THR A O 1
ATOM 862 N N . GLU A 1 111 ? -5.066 -11.935 3.645 1.00 94.00 111 GLU A N 1
ATOM 863 C CA . GLU A 1 111 ? -4.474 -12.713 4.734 1.00 94.00 111 GLU A CA 1
ATOM 864 C C . GLU A 1 111 ? -3.633 -11.830 5.662 1.00 94.00 111 GLU A C 1
ATOM 866 O O . GLU A 1 111 ? -3.781 -11.905 6.884 1.00 94.00 111 GLU A O 1
ATOM 871 N N . LYS A 1 112 ? -2.803 -10.942 5.097 1.00 93.94 112 LYS A N 1
ATOM 872 C CA . LYS A 1 112 ? -1.977 -9.999 5.869 1.00 93.94 112 LYS A CA 1
ATOM 873 C C . LYS A 1 112 ? -2.806 -8.957 6.624 1.00 93.94 112 LYS A C 1
ATOM 875 O O . LYS A 1 112 ? -2.474 -8.620 7.758 1.00 93.94 112 LYS A O 1
ATOM 880 N N . LEU A 1 113 ? -3.881 -8.452 6.014 1.00 91.62 113 LEU A N 1
ATOM 881 C CA 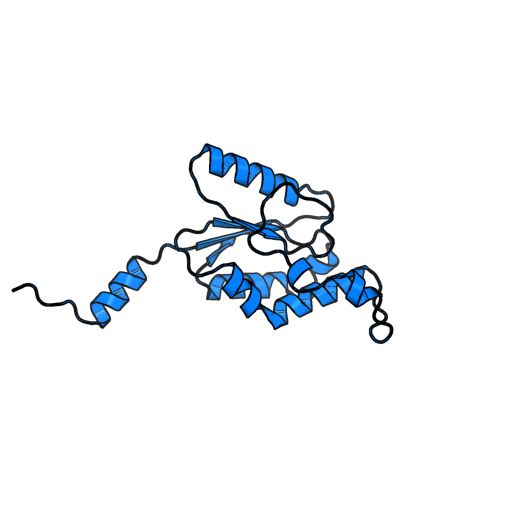. LEU A 1 113 ? -4.813 -7.511 6.644 1.00 91.62 113 LEU A CA 1
ATOM 882 C C . LEU A 1 113 ? -5.641 -8.175 7.751 1.00 91.62 113 LEU A C 1
ATOM 884 O O . LEU A 1 113 ? -6.108 -7.487 8.658 1.00 91.62 113 LEU A O 1
ATOM 888 N N . GLY A 1 114 ? -5.864 -9.488 7.676 1.00 87.94 114 GLY A N 1
ATOM 889 C CA . GLY A 1 114 ? -6.674 -10.230 8.634 1.00 87.94 114 GLY A CA 1
ATOM 890 C C . GLY A 1 114 ? -8.119 -9.724 8.741 1.00 87.94 114 GLY A C 1
ATOM 891 O O . GLY A 1 114 ? -8.625 -8.968 7.904 1.00 87.94 114 GLY A O 1
ATOM 892 N N . THR A 1 115 ? -8.800 -10.155 9.803 1.00 75.75 115 THR A N 1
ATOM 893 C CA . THR A 1 115 ? -10.232 -9.900 10.039 1.00 75.75 115 THR A CA 1
ATOM 894 C C . THR A 1 115 ? -10.494 -8.971 11.225 1.00 75.75 115 THR A C 1
ATOM 896 O O . THR A 1 115 ? -11.570 -9.040 11.814 1.00 75.75 115 THR A O 1
ATOM 899 N N . GLN A 1 116 ? -9.509 -8.171 11.640 1.00 68.06 116 GLN A N 1
ATOM 900 C CA . GLN A 1 116 ? -9.677 -7.300 12.802 1.00 68.06 116 GLN A CA 1
ATOM 901 C C . GLN A 1 116 ? -10.688 -6.183 12.492 1.00 68.06 116 GLN A C 1
ATOM 903 O O . GLN A 1 116 ? -10.751 -5.648 11.381 1.00 68.06 116 GLN A O 1
ATOM 908 N N . GLU A 1 117 ? -11.545 -5.893 13.467 1.00 68.56 117 GLU A N 1
ATOM 909 C CA . GLU A 1 117 ? -12.557 -4.841 13.378 1.00 68.56 117 GLU A CA 1
ATOM 910 C C . GLU A 1 117 ? -11.982 -3.511 13.897 1.00 68.56 117 GLU A C 1
ATOM 912 O O . GLU A 1 117 ? -11.151 -3.513 14.801 1.00 68.56 117 GLU A O 1
ATOM 917 N N . ASP A 1 118 ? -12.455 -2.382 13.351 1.00 67.12 118 ASP A N 1
ATOM 918 C CA . ASP A 1 118 ? -11.993 -1.010 13.674 1.00 67.12 118 ASP A CA 1
ATOM 919 C C . ASP A 1 118 ? -10.551 -0.675 13.237 1.00 67.12 118 ASP A C 1
ATOM 921 O O . ASP A 1 118 ? -9.876 0.185 13.804 1.00 67.12 118 ASP A O 1
ATOM 925 N N . ASP A 1 119 ? -10.080 -1.328 12.173 1.00 81.25 119 ASP A N 1
ATOM 926 C CA . ASP A 1 119 ? -8.775 -1.026 11.591 1.00 81.25 119 ASP A CA 1
ATOM 927 C C . ASP A 1 119 ? -8.801 0.281 10.794 1.00 81.25 119 ASP A C 1
ATOM 929 O O . ASP A 1 119 ? -9.588 0.438 9.856 1.00 81.25 119 ASP A O 1
ATOM 933 N N . TYR A 1 120 ? -7.866 1.184 11.094 1.00 93.75 120 TYR A N 1
ATOM 934 C CA . TYR A 1 120 ? -7.489 2.265 10.187 1.00 93.75 120 TYR A CA 1
ATOM 935 C C . TYR A 1 120 ? -6.157 1.916 9.522 1.00 93.75 120 TYR A C 1
ATOM 937 O O . TYR A 1 120 ? -5.112 1.894 10.176 1.00 93.75 120 TYR A O 1
ATOM 945 N N . VAL A 1 121 ? -6.191 1.661 8.216 1.00 96.25 121 VAL A N 1
ATOM 946 C CA . VAL A 1 121 ? -5.037 1.205 7.437 1.00 96.25 121 VAL A CA 1
ATOM 947 C C . VAL A 1 121 ? -4.597 2.288 6.456 1.00 96.25 121 VAL A C 1
ATOM 949 O O . VAL A 1 121 ? -5.369 2.750 5.614 1.00 96.25 121 VAL A O 1
ATOM 952 N N . LEU A 1 122 ? -3.339 2.692 6.570 1.00 97.50 122 LEU A N 1
ATOM 953 C CA . LEU A 1 122 ? -2.646 3.590 5.655 1.00 97.50 122 LEU A CA 1
ATOM 954 C C . LEU A 1 122 ? -1.936 2.750 4.591 1.00 97.50 122 LEU A C 1
ATOM 956 O O . LEU A 1 122 ? -1.129 1.887 4.927 1.00 97.50 122 LEU A O 1
ATOM 960 N N . PHE A 1 123 ? -2.200 3.014 3.317 1.00 96.62 123 PHE A N 1
ATOM 961 C CA . PHE A 1 123 ? -1.515 2.359 2.205 1.00 96.62 123 PHE A CA 1
ATOM 962 C C . PHE A 1 123 ? -0.526 3.339 1.575 1.00 96.62 123 PHE A C 1
ATOM 964 O O . PHE A 1 123 ? -0.937 4.362 1.021 1.00 96.62 123 PHE A O 1
ATOM 971 N N . ASP A 1 124 ? 0.766 3.027 1.663 1.00 95.31 124 ASP A N 1
ATOM 972 C CA . ASP A 1 124 ? 1.832 3.757 0.976 1.00 95.31 124 ASP A CA 1
ATOM 973 C C . ASP A 1 124 ? 1.854 3.319 -0.485 1.00 95.31 124 ASP A C 1
ATOM 975 O O . ASP A 1 124 ? 2.180 2.173 -0.791 1.00 95.31 124 ASP A O 1
ATOM 979 N N . THR A 1 125 ? 1.420 4.197 -1.384 1.00 92.75 125 THR A N 1
ATOM 980 C CA . THR A 1 125 ? 1.294 3.862 -2.809 1.00 92.75 125 THR A CA 1
ATOM 981 C C . THR A 1 125 ? 2.579 4.195 -3.571 1.00 92.75 125 THR A C 1
ATOM 983 O O . THR A 1 125 ? 3.312 5.095 -3.151 1.00 92.75 125 THR A O 1
ATOM 986 N N . PRO A 1 126 ? 2.859 3.539 -4.714 1.00 91.06 126 PRO A N 1
ATOM 987 C CA . PRO A 1 126 ? 4.023 3.867 -5.530 1.00 91.06 126 PRO A CA 1
ATOM 988 C C . PRO A 1 126 ? 4.096 5.346 -5.922 1.00 91.06 126 PRO A C 1
ATOM 990 O O . PRO A 1 126 ? 3.100 5.963 -6.304 1.00 91.06 126 PRO A O 1
ATOM 993 N N . GLY A 1 127 ? 5.299 5.926 -5.869 1.00 87.12 127 GLY A N 1
ATOM 994 C CA . GLY A 1 127 ? 5.511 7.335 -6.225 1.00 87.12 127 GLY A CA 1
ATOM 995 C C . GLY A 1 127 ? 5.533 7.658 -7.721 1.00 87.12 127 GLY A C 1
ATOM 996 O O . GLY A 1 127 ? 5.431 8.833 -8.080 1.00 87.12 127 GLY A O 1
ATOM 997 N N . GLN A 1 128 ? 5.678 6.659 -8.593 1.00 84.88 128 GLN A N 1
ATOM 998 C CA . GLN A 1 128 ? 5.759 6.894 -10.035 1.00 84.88 128 GLN A CA 1
ATOM 999 C C . GLN A 1 128 ? 4.369 7.119 -10.628 1.00 84.88 128 GLN A C 1
ATOM 1001 O O . GLN A 1 128 ? 3.462 6.301 -10.461 1.00 84.88 128 GLN A O 1
ATOM 1006 N N . ILE A 1 129 ? 4.197 8.238 -11.336 1.00 75.06 129 ILE A N 1
ATOM 1007 C CA . ILE A 1 129 ? 2.891 8.654 -11.863 1.00 75.06 129 ILE A CA 1
ATOM 1008 C C . ILE A 1 129 ? 2.346 7.654 -12.880 1.00 75.06 129 ILE A C 1
ATOM 1010 O O . ILE A 1 129 ? 1.131 7.459 -12.970 1.00 75.06 129 ILE A O 1
ATOM 1014 N N . GLU A 1 130 ? 3.239 6.988 -13.609 1.00 71.44 130 GLU A N 1
ATOM 1015 C CA . GLU A 1 130 ? 2.906 5.935 -14.550 1.00 71.44 130 GLU A CA 1
ATOM 1016 C C . GLU A 1 130 ? 2.150 4.823 -13.830 1.00 71.44 130 GLU A C 1
ATOM 1018 O O . GLU A 1 130 ? 1.082 4.468 -14.298 1.00 71.44 130 GLU A O 1
ATOM 1023 N N . LEU A 1 131 ? 2.599 4.373 -12.653 1.00 72.19 131 LEU A N 1
ATOM 1024 C CA . LEU A 1 131 ? 1.963 3.300 -11.870 1.00 72.19 131 LEU A CA 1
ATOM 1025 C C . LEU A 1 131 ? 0.601 3.704 -11.302 1.00 72.19 131 LEU A C 1
ATOM 1027 O O . LEU A 1 131 ? -0.339 2.913 -11.301 1.00 72.19 131 LEU A O 1
ATOM 1031 N N . VAL A 1 132 ? 0.481 4.952 -10.845 1.00 64.31 132 VAL A N 1
ATOM 1032 C CA . VAL A 1 132 ? -0.764 5.475 -10.260 1.00 64.31 132 VAL A CA 1
ATOM 1033 C C . VAL A 1 132 ? -1.837 5.700 -11.335 1.00 64.31 132 VAL A C 1
ATOM 1035 O O . VAL A 1 132 ? -3.029 5.528 -11.071 1.00 64.31 132 VAL A O 1
ATOM 1038 N N . SER A 1 133 ? -1.429 6.071 -12.554 1.00 66.06 133 SER A N 1
ATOM 1039 C CA . SER A 1 133 ? -2.333 6.350 -13.680 1.00 66.06 133 SER A CA 1
ATOM 1040 C C . SER A 1 133 ? -2.565 5.152 -14.611 1.00 66.06 133 SER A C 1
ATOM 1042 O O . SER A 1 133 ? -3.529 5.164 -15.385 1.00 66.06 133 SER A O 1
ATOM 1044 N N . HIS A 1 134 ? -1.739 4.104 -14.530 1.00 66.56 134 HIS A N 1
ATOM 1045 C CA . HIS A 1 134 ? -1.849 2.927 -15.387 1.00 66.56 134 HIS A CA 1
ATOM 1046 C C . HIS A 1 134 ? -3.151 2.158 -15.141 1.00 66.56 134 HIS A C 1
ATOM 1048 O O . HIS A 1 134 ? -3.475 1.786 -14.012 1.00 66.56 134 HIS A O 1
ATOM 1054 N N . PHE A 1 135 ? -3.891 1.904 -16.225 1.00 62.69 135 PHE A N 1
ATOM 1055 C CA . PHE A 1 135 ? -4.984 0.923 -16.325 1.00 62.69 135 PHE A CA 1
ATOM 1056 C C . PHE A 1 135 ? -6.044 0.922 -15.207 1.00 62.69 135 PHE A C 1
ATOM 1058 O O . PHE A 1 135 ? -6.741 -0.070 -15.004 1.00 62.69 135 PHE A O 1
ATOM 1065 N N . GLY A 1 136 ? -6.221 2.032 -14.485 1.00 77.12 136 GLY A N 1
ATOM 1066 C CA . GLY A 1 136 ? -7.177 2.100 -13.381 1.00 77.12 136 GLY A CA 1
ATOM 1067 C C . GLY A 1 136 ? -6.881 1.112 -12.247 1.00 77.12 136 GLY A C 1
A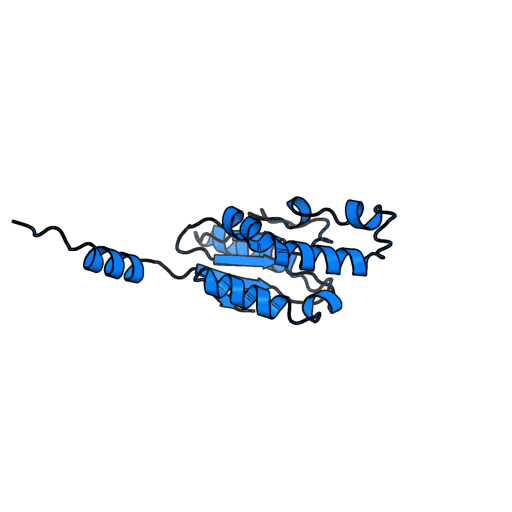TOM 1068 O O . GLY A 1 136 ? -7.806 0.785 -11.502 1.00 77.12 136 GLY A O 1
ATOM 1069 N N . LEU A 1 137 ? -5.630 0.658 -12.094 1.00 83.06 137 LEU A N 1
ATOM 1070 C CA . LEU A 1 137 ? -5.221 -0.293 -11.052 1.00 83.06 137 LEU A CA 1
ATOM 1071 C C . LEU A 1 137 ? -5.642 0.197 -9.666 1.00 83.06 137 LEU A C 1
ATOM 1073 O O . LEU A 1 137 ? -6.324 -0.523 -8.945 1.00 83.06 137 LEU A O 1
ATOM 1077 N N . MET A 1 138 ? -5.374 1.467 -9.350 1.00 85.44 138 MET A N 1
ATOM 1078 C CA . MET A 1 138 ? -5.778 2.084 -8.080 1.00 85.44 138 MET A CA 1
ATOM 1079 C C . MET A 1 138 ? -7.297 2.090 -7.867 1.00 85.44 138 MET A C 1
ATOM 1081 O O . MET A 1 138 ? -7.769 1.929 -6.745 1.00 85.44 138 MET A O 1
ATOM 1085 N N . LYS A 1 139 ? -8.087 2.226 -8.940 1.00 88.75 139 LYS A N 1
ATOM 1086 C CA . LYS A 1 139 ? -9.554 2.159 -8.868 1.00 88.75 139 LYS A CA 1
ATOM 1087 C C . LYS A 1 139 ? -10.029 0.732 -8.599 1.00 88.75 139 LYS A C 1
ATOM 1089 O O . LYS A 1 139 ? -10.958 0.539 -7.819 1.00 88.75 139 LYS A O 1
ATOM 1094 N N . THR A 1 140 ? -9.424 -0.257 -9.251 1.00 91.31 140 THR A N 1
ATOM 1095 C CA . THR A 1 140 ? -9.718 -1.676 -9.009 1.00 91.31 140 THR A CA 1
ATOM 1096 C C . THR A 1 140 ? -9.303 -2.076 -7.596 1.00 91.31 140 THR A C 1
ATOM 1098 O O . THR A 1 140 ? -10.069 -2.743 -6.910 1.00 91.31 140 THR A O 1
ATOM 1101 N N . PHE A 1 141 ? -8.153 -1.594 -7.130 1.00 92.38 141 PHE A N 1
ATOM 1102 C CA . PHE A 1 141 ? -7.667 -1.802 -5.772 1.00 92.38 141 PHE A CA 1
ATOM 1103 C C . PHE A 1 141 ? -8.589 -1.172 -4.720 1.00 92.38 141 PHE A C 1
ATOM 1105 O O . PHE A 1 141 ? -8.977 -1.839 -3.766 1.00 92.38 141 PHE A O 1
ATOM 1112 N N . ALA A 1 142 ? -9.040 0.070 -4.926 1.00 93.12 142 ALA A N 1
ATOM 1113 C CA . ALA A 1 142 ? -10.024 0.701 -4.046 1.00 93.12 142 ALA A CA 1
ATOM 1114 C C . ALA A 1 142 ? -11.325 -0.119 -3.964 1.00 93.12 142 ALA A C 1
ATOM 1116 O O . ALA A 1 142 ? -11.795 -0.415 -2.870 1.00 93.12 142 ALA A O 1
ATOM 1117 N N . LYS A 1 143 ? -11.860 -0.575 -5.106 1.00 94.50 143 LYS A N 1
ATOM 1118 C CA . LYS A 1 143 ? -13.044 -1.454 -5.140 1.00 94.50 143 LYS A CA 1
ATOM 1119 C C . LYS A 1 143 ? -12.822 -2.791 -4.440 1.00 94.50 143 LYS A C 1
ATOM 1121 O O . LYS A 1 143 ? -13.745 -3.341 -3.846 1.00 94.50 143 LYS A O 1
ATOM 1126 N N . TYR A 1 144 ? -11.613 -3.332 -4.537 1.00 94.69 144 TYR A N 1
ATOM 1127 C CA . TYR A 1 144 ? -11.251 -4.542 -3.823 1.00 94.69 144 TYR A CA 1
ATOM 1128 C C . TYR A 1 144 ? -11.304 -4.324 -2.308 1.00 94.69 144 TYR A C 1
ATOM 1130 O O . TYR A 1 144 ? -11.971 -5.086 -1.613 1.00 94.69 144 TYR A O 1
ATOM 1138 N N . LEU A 1 145 ? -10.708 -3.242 -1.802 1.00 94.50 145 LEU A N 1
ATOM 1139 C CA . LEU A 1 145 ? -10.794 -2.888 -0.383 1.00 94.50 145 LEU A CA 1
ATOM 1140 C C . LEU A 1 145 ? -12.250 -2.670 0.065 1.00 94.50 145 LEU A C 1
ATOM 1142 O O . LEU A 1 145 ? -12.650 -3.169 1.116 1.00 94.50 145 LEU A O 1
ATOM 1146 N N . GLU A 1 146 ? -13.077 -2.007 -0.749 1.00 93.44 146 GLU A N 1
ATOM 1147 C CA . GLU A 1 146 ? -14.520 -1.872 -0.484 1.00 93.44 146 GLU A CA 1
ATOM 1148 C C . GLU A 1 146 ? -15.218 -3.237 -0.358 1.00 93.44 146 GLU A C 1
ATOM 1150 O O . GLU A 1 146 ? -16.061 -3.420 0.521 1.00 93.44 146 GLU A O 1
ATOM 1155 N N . SER A 1 147 ? -14.839 -4.226 -1.180 1.00 92.44 147 SER A N 1
ATOM 1156 C CA . SER A 1 147 ? -15.373 -5.595 -1.085 1.00 92.44 147 SER A CA 1
ATOM 1157 C C . SER A 1 147 ? -14.981 -6.317 0.211 1.00 92.44 147 SER A C 1
ATOM 1159 O O . SER A 1 147 ? -15.703 -7.205 0.662 1.00 92.44 147 SER A O 1
ATOM 1161 N N . LEU A 1 148 ? -13.892 -5.880 0.853 1.00 90.44 148 LEU A N 1
ATOM 1162 C CA . LEU A 1 148 ? -13.444 -6.320 2.177 1.00 90.44 148 LEU A CA 1
ATOM 1163 C C . LEU A 1 148 ? -14.048 -5.481 3.323 1.00 90.44 148 LEU A C 1
ATOM 1165 O O . LEU A 1 148 ? -13.553 -5.525 4.449 1.00 90.44 148 LEU A O 1
ATOM 1169 N N . ASN A 1 149 ? -15.118 -4.721 3.051 1.00 90.25 149 ASN A N 1
ATOM 1170 C CA . ASN A 1 149 ? -15.816 -3.851 4.003 1.00 90.25 149 ASN A CA 1
ATOM 1171 C C . ASN A 1 149 ? -14.983 -2.653 4.512 1.00 90.25 149 ASN A C 1
ATOM 1173 O O . ASN A 1 149 ? -15.249 -2.113 5.591 1.00 90.25 149 ASN A O 1
ATOM 1177 N N . PHE A 1 150 ? -13.992 -2.201 3.734 1.00 92.62 150 PHE A N 1
ATOM 1178 C CA . PHE A 1 150 ? -13.320 -0.929 3.997 1.00 92.62 150 PHE A CA 1
ATOM 1179 C C . PHE A 1 150 ? -14.111 0.258 3.445 1.00 92.62 150 PHE A C 1
ATOM 1181 O O . PHE A 1 150 ? -14.623 0.244 2.327 1.00 92.62 150 PHE A O 1
ATOM 1188 N N . ARG A 1 151 ? -14.120 1.351 4.204 1.00 93.81 151 ARG A N 1
ATOM 1189 C CA . ARG A 1 151 ? -14.432 2.694 3.718 1.00 93.81 151 ARG A CA 1
ATOM 1190 C C . ARG A 1 151 ? -13.141 3.321 3.211 1.00 93.81 151 ARG A C 1
ATOM 1192 O O . ARG A 1 151 ? -12.252 3.630 4.004 1.00 93.81 151 ARG A O 1
ATOM 1199 N N . VAL A 1 152 ? -13.041 3.476 1.897 1.00 95.12 152 VAL A N 1
ATOM 1200 C CA . VAL A 1 152 ? -11.816 3.939 1.240 1.00 95.12 152 VAL A CA 1
ATOM 1201 C C . VAL A 1 152 ? -11.824 5.459 1.085 1.00 95.12 152 VAL A C 1
ATOM 1203 O O . VAL A 1 152 ? -12.810 6.052 0.651 1.00 95.12 152 VAL A O 1
ATOM 1206 N N . CYS A 1 153 ? -10.703 6.081 1.429 1.00 94.69 153 CYS A N 1
ATOM 1207 C CA . CYS A 1 153 ? -10.372 7.474 1.169 1.00 94.69 153 CYS A CA 1
ATOM 1208 C C . CYS A 1 153 ? -9.054 7.530 0.386 1.00 94.69 153 CYS A C 1
ATOM 1210 O O . CYS A 1 153 ? -8.202 6.652 0.543 1.00 94.69 153 CYS A O 1
ATOM 1212 N N . VAL A 1 154 ? -8.894 8.554 -0.450 1.00 88.38 154 VAL A N 1
ATOM 1213 C CA . VAL A 1 154 ? -7.681 8.830 -1.232 1.00 88.38 154 VAL A CA 1
ATOM 1214 C C . VAL A 1 154 ? -7.193 10.224 -0.879 1.00 88.38 154 VAL A C 1
ATOM 1216 O O . VAL A 1 154 ? -8.030 11.150 -0.969 1.00 88.38 154 VAL A O 1
#

InterPro domains:
  IPR004130 GPN-loop GTPase [PF03029] (26-154)
  IPR004130 GPN-loop GTPase [PTHR21231] (21-154)
  IPR027417 P-loop containing nucleoside triphosphate hydrolase [G3DSA:3.40.50.300] (22-154)
  IPR027417 P-loop containing nucleoside triphosphate hydrolase [SSF52540] (25-145)

Sequence (154 aa):
MTSIPNVYTLQILILLFIMPRYAQLVVGPAGSGKSTFISAMMTHAEASKRTMYAVNLDPAAEVFNYNAIADIRELIHVEDIMDDKDLNFGPNGALVFAMEYLMNNLEWLTEKLGTQEDDYVLFDTPGQIELVSHFGLMKTFAKYLESLNFRVCV

Radius of gyration: 18.37 Å; chains: 1; bounding box: 54×33×50 Å

pLDDT: mean 85.84, std 11.11, range [43.66, 97.5]

Organism: Euroglyphus maynei (NCBI:txid6958)